Protein 9FSA (pdb70)

Foldseek 3Di:
DEAEADPLLPDDQDDQQDGQEAEEWFPQADVLLVVL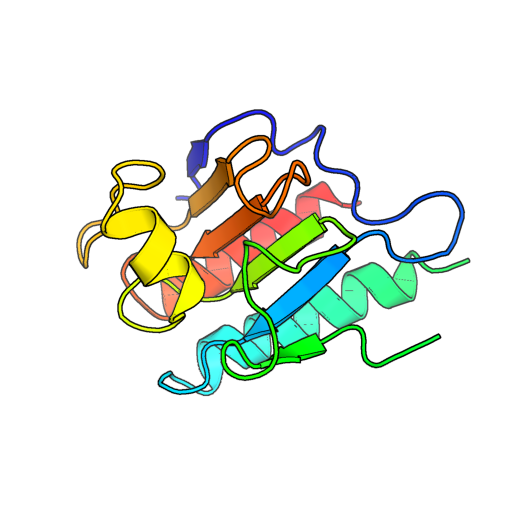VVVLVVLSNVSRCDDHSYDYLVVDDLQPDPGEYEYGEALSGHVNNVVCCVVPLDPAELPFAQYFHWRQCSRNRYIYTYQYHNDSVSSSVSSVVSSVSSD

B-factor: mean 23.57, std 13.66, range [2.64, 78.78]

Nearest PDB structures (foldseek):
  9fsa-assembly1_A-2  TM=9.967E-01  e=7.582E-29  Methanococcus voltae
  4kq6-assembly1_E  TM=4.649E-01  e=7.414E+00  Nakaseomyces glabratus CBS 138
  6qgr-assembly1_G  TM=4.355E-01  e=7.414E+00  Methanosarcina barkeri MS

Secondary structure (DSSP, 8-state):
--EEES-STT--SEETTEE-EEEEE-TTS-HHHHHHHHHHHHHHHHT-----SEEETTS--TTT-SSEEEEES-TTT-HHHHHHHTTTS----TT--SEEEEEEEEETTEEEEEEE-SSHHHHHHHHHHHHHHT-

InterPro domains:
  IPR006454 S-layer protein [TIGR01564] (1-576)
  IPR022650 S-layer protein, central domain [PF05123] (115-485)
  IPR022651 S-layer protein, outer domain [PF05124] (30-576)

Sequence (135 aa):
MVEKIGDVEGFKVIDNGEPTADIVVGSTAAAADVVSAANVAAKVGSMMFKAPLAVLDTEVSLDAANKKLILVGGPVANALTKELADAGKIEMTVESPATLAVVAGAANGNDVLVVAGGDRAATAEAANALIEMLL

Structure (mmCIF, N/CA/C/O backbone):
data_9FSA
#
_entry.id   9FSA
#
_cell.length_a   46.340
_cell.length_b   53.268
_cell.length_c   55.627
_cell.angle_alpha   90.000
_cell.angle_beta   90.000
_cell.angle_gamma   90.000
#
_symmetry.space_group_name_H-M   'P 2 21 21'
#
loop_
_entity.id
_entity.type
_entity.pdbx_description
1 polymer 'S-layer protein'
2 water water
#
loop_
_atom_site.group_PDB
_atom_site.id
_atom_site.type_symbol
_atom_site.label_atom_id
_atom_site.label_alt_id
_atom_site.label_comp_id
_atom_site.label_asym_id
_atom_site.label_entity_id
_atom_site.label_seq_id
_atom_site.pdbx_PDB_ins_code
_atom_site.Cartn_x
_atom_site.Cartn_y
_atom_site.Cartn_z
_atom_site.occupancy
_atom_site.B_iso_or_equiv
_atom_site.auth_seq_id
_atom_site.auth_comp_id
_atom_site.auth_asym_id
_atom_site.auth_atom_id
_atom_site.pdbx_PDB_model_num
ATOM 1 N N . MET A 1 1 ? -17.377 -5.155 23.149 1.000 58.161 23 MET A N 1
ATOM 2 C CA . MET A 1 1 ? -18.281 -5.068 21.978 1.000 52.338 23 MET A CA 1
ATOM 3 C C . MET A 1 1 ? -17.975 -6.188 20.990 1.000 50.339 23 MET A C 1
ATOM 4 O O . MET A 1 1 ? -18.850 -7.003 20.702 1.000 51.394 23 MET A O 1
ATOM 12 N N . VAL A 1 2 ? -16.745 -6.205 20.453 1.000 46.730 24 VAL A N 1
ATOM 13 C CA . VAL A 1 2 ? -16.439 -7.049 19.304 1.000 43.228 24 VAL A CA 1
ATOM 14 C C . VAL A 1 2 ? -16.133 -8.468 19.792 1.000 39.127 24 VAL A C 1
ATOM 15 O O . VAL A 1 2 ? -15.090 -8.711 20.391 1.000 35.620 24 VAL A O 1
ATOM 28 N N . GLU A 1 3 ? -17.045 -9.398 19.495 1.000 35.869 25 GLU A N 1
ATOM 29 C CA . GLU A 1 3 ? -16.846 -10.808 19.779 1.000 33.523 25 GLU A CA 1
ATOM 30 C C . GLU A 1 3 ? -15.951 -11.413 18.715 1.000 31.168 25 GLU A C 1
ATOM 31 O O . GLU A 1 3 ? -16.341 -11.418 17.550 1.000 32.547 25 GLU A O 1
ATOM 43 N N . LYS A 1 4 ? -14.804 -11.956 19.136 1.000 29.155 26 LYS A N 1
ATOM 44 C CA . LYS A 1 4 ? -13.921 -12.680 18.240 1.000 30.361 26 LYS A CA 1
ATOM 45 C C . LYS A 1 4 ? -14.205 -14.176 18.345 1.000 28.222 26 LYS A C 1
ATOM 46 O O . LYS A 1 4 ? -13.695 -14.837 19.247 1.000 28.062 26 LYS A O 1
ATOM 65 N N . ILE A 1 5 ? -15.018 -14.696 17.415 1.000 25.799 27 ILE A N 1
ATOM 66 C CA . ILE A 1 5 ? -15.338 -16.112 17.355 1.000 22.771 27 ILE A CA 1
ATOM 67 C C . ILE A 1 5 ? -14.394 -16.782 16.363 1.000 23.754 27 ILE A C 1
ATOM 68 O O . ILE A 1 5 ? -14.203 -16.315 15.241 1.000 22.496 27 ILE A O 1
ATOM 84 N N . GLY A 1 6 ? -13.815 -17.900 16.779 1.000 22.959 28 GLY A N 1
ATOM 85 C CA . GLY A 1 6 ? -12.807 -18.564 15.978 1.000 22.668 28 GLY A CA 1
ATOM 86 C C . GLY A 1 6 ? -11.445 -17.891 16.117 1.000 23.321 28 GLY A C 1
ATOM 87 O O . GLY A 1 6 ? -11.236 -17.031 16.973 1.000 22.097 28 GLY A O 1
ATOM 91 N N . ASP A 1 7 ? -10.514 -18.321 15.264 1.000 25.722 29 ASP A N 1
ATOM 92 C CA . ASP A 1 7 ? -9.177 -17.758 15.234 1.000 26.325 29 ASP A CA 1
ATOM 93 C C . ASP A 1 7 ? -9.171 -16.617 14.218 1.000 27.210 29 ASP A C 1
ATOM 94 O O . ASP A 1 7 ? -8.814 -16.807 13.045 1.000 24.373 29 ASP A O 1
ATOM 103 N N . VAL A 1 8 ? -9.566 -15.429 14.702 1.000 26.452 30 VAL A N 1
ATOM 104 C CA . VAL A 1 8 ? -9.663 -14.257 13.854 1.000 27.004 30 VAL A CA 1
ATOM 105 C C . VAL A 1 8 ? -8.264 -13.707 13.587 1.000 28.371 30 VAL A C 1
ATOM 106 O O . VAL A 1 8 ? -7.965 -13.285 12.476 1.0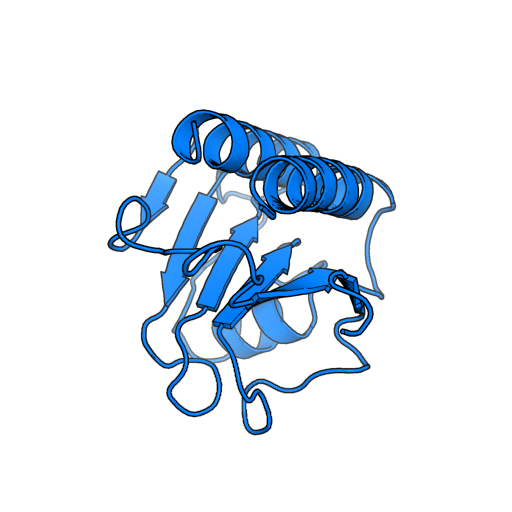00 25.767 30 VAL A O 1
ATOM 119 N N . GLU A 1 9 ? -7.415 -13.703 14.616 1.000 31.347 31 GLU A N 1
ATOM 120 C CA . GLU A 1 9 ? -6.051 -13.213 14.492 1.000 32.530 31 GLU A CA 1
ATOM 121 C C . GLU A 1 9 ? -5.286 -14.000 13.426 1.000 31.834 31 GLU A C 1
ATOM 122 O O . GLU A 1 9 ? -4.390 -13.450 12.780 1.000 29.806 31 GLU A O 1
ATOM 134 N N . GLY A 1 10 ? -5.633 -15.288 13.257 1.000 28.256 32 GLY A N 1
ATOM 135 C CA . GLY A 1 10 ? -4.981 -16.138 12.273 1.000 28.771 32 GLY A CA 1
ATOM 136 C C . GLY A 1 10 ? -5.514 -15.969 10.849 1.000 29.263 32 GLY A C 1
ATOM 137 O O . GLY A 1 10 ? -4.890 -16.447 9.903 1.000 29.151 32 GLY A O 1
ATOM 141 N N . PHE A 1 11 ? -6.669 -15.304 10.694 1.000 28.737 33 PHE A N 1
ATOM 142 C CA . PHE A 1 11 ? -7.247 -15.066 9.382 1.000 27.107 33 PHE A CA 1
ATOM 143 C C . PHE A 1 11 ? -6.364 -14.097 8.597 1.000 26.729 33 PHE A C 1
ATOM 144 O O . PHE A 1 11 ? -6.353 -12.898 8.859 1.000 25.338 33 PHE A O 1
ATOM 161 N N . LYS A 1 12 ? -5.606 -14.633 7.643 1.000 27.095 34 LYS A N 1
ATOM 162 C CA . LYS A 1 12 ? -4.738 -13.818 6.812 1.000 29.696 34 LYS A CA 1
ATOM 163 C C . LYS A 1 12 ? -5.524 -13.258 5.626 1.000 29.406 34 LYS A C 1
ATOM 164 O O . LYS A 1 12 ? -6.130 -14.006 4.862 1.000 27.334 34 LYS A O 1
ATOM 183 N N . VAL A 1 13 ? -5.475 -11.927 5.455 1.000 29.935 35 VAL A N 1
ATOM 184 C CA . VAL A 1 13 ? -6.092 -11.291 4.295 1.000 29.477 35 VAL A CA 1
ATOM 185 C C . VAL A 1 13 ? -5.062 -11.015 3.203 1.000 29.763 35 VAL A C 1
ATOM 186 O O . VAL A 1 13 ? -5.447 -10.782 2.064 1.000 27.428 35 VAL A O 1
ATOM 199 N N . ILE A 1 14 ? -3.770 -11.014 3.556 1.000 33.171 36 ILE A N 1
ATOM 200 C CA . ILE A 1 14 ? -2.705 -10.777 2.590 1.000 36.052 36 ILE A CA 1
ATOM 201 C C . ILE A 1 14 ? -1.699 -11.916 2.690 1.000 38.123 36 ILE A C 1
ATOM 202 O O . ILE A 1 14 ? -1.361 -12.352 3.784 1.000 42.168 36 ILE A O 1
ATOM 218 N N . ASP A 1 15 ? -1.256 -12.391 1.529 1.000 43.624 37 ASP A N 1
ATOM 219 C CA . ASP A 1 15 ? -0.154 -13.333 1.435 1.000 50.526 37 ASP A CA 1
ATOM 220 C C . ASP A 1 15 ? 0.886 -12.698 0.524 1.000 52.352 37 ASP A C 1
ATOM 221 O O . ASP A 1 15 ? 0.639 -12.548 -0.671 1.000 51.261 37 ASP A O 1
ATOM 230 N N . ASN A 1 16 ? 2.021 -12.304 1.120 1.000 55.212 38 ASN A N 1
ATOM 231 C CA . ASN A 1 16 ? 2.949 -11.387 0.483 1.000 56.991 38 ASN A CA 1
ATOM 232 C C . ASN A 1 16 ? 2.224 -10.055 0.318 1.000 56.986 38 ASN A C 1
ATOM 233 O O . ASN A 1 16 ? 1.866 -9.398 1.303 1.000 53.401 38 ASN A O 1
ATOM 242 N N . GLY A 1 17 ? 1.986 -9.676 -0.942 1.000 55.172 39 GLY A N 1
ATOM 243 C CA . GLY A 1 17 ? 1.294 -8.438 -1.232 1.000 54.071 39 GLY A CA 1
ATOM 244 C C . GLY A 1 17 ? 0.142 -8.631 -2.206 1.000 51.976 39 GLY A C 1
ATOM 245 O O . GLY A 1 17 ? -0.146 -7.756 -3.016 1.000 51.099 39 GLY A O 1
ATOM 249 N N . GLU A 1 18 ? -0.520 -9.787 -2.099 1.000 51.999 40 GLU A N 1
ATOM 250 C CA . GLU A 1 18 ? -1.627 -10.120 -2.978 1.000 51.771 40 GLU A CA 1
ATOM 251 C C . GLU A 1 18 ? -2.788 -10.609 -2.121 1.000 47.455 40 GLU A C 1
ATOM 252 O O . GLU A 1 18 ? -2.624 -11.526 -1.325 1.000 46.466 40 GLU A O 1
ATOM 264 N N . PRO A 1 19 ? -3.988 -10.001 -2.254 1.000 40.105 41 PRO A N 1
ATOM 265 C CA . PRO A 1 19 ? -5.089 -10.299 -1.344 1.000 35.888 41 PRO A CA 1
ATOM 266 C C . PRO A 1 19 ? -5.576 -11.740 -1.478 1.000 32.353 41 PRO A C 1
ATOM 267 O O . PRO A 1 19 ? -5.660 -12.285 -2.574 1.000 36.083 41 PRO A O 1
ATOM 278 N N . THR A 1 20 ? -5.902 -12.339 -0.334 1.000 28.910 42 THR A N 1
ATOM 279 C CA . THR A 1 20 ? -6.257 -13.747 -0.253 1.000 26.522 42 THR A CA 1
ATOM 280 C C . THR A 1 20 ? -7.766 -13.937 -0.119 1.000 22.275 42 THR A C 1
ATOM 281 O O . THR A 1 20 ? -8.226 -15.063 0.013 1.000 21.763 42 THR A O 1
ATOM 291 N N . ALA A 1 21 ? -8.534 -12.843 -0.148 1.000 18.980 43 ALA A N 1
ATOM 292 C CA . ALA A 1 21 ? -9.961 -12.932 0.106 1.000 17.076 43 ALA A CA 1
ATOM 293 C C . ALA A 1 21 ? -10.706 -11.923 -0.758 1.000 15.321 43 ALA A C 1
ATOM 294 O O . ALA A 1 21 ? -10.157 -10.880 -1.131 1.000 15.090 43 ALA A O 1
ATOM 301 N N . ASP A 1 22 ? -11.971 -12.252 -1.031 1.000 14.122 44 ASP A N 1
ATOM 302 C CA . ASP A 1 22 ? -12.929 -11.274 -1.520 1.000 14.141 44 ASP A CA 1
ATOM 303 C C . ASP A 1 22 ? -13.560 -10.574 -0.329 1.000 13.324 44 ASP A C 1
ATOM 304 O O . ASP A 1 22 ? -13.621 -11.152 0.753 1.000 12.584 44 ASP A O 1
ATOM 313 N N . ILE A 1 23 ? -13.996 -9.328 -0.548 1.000 11.896 45 ILE A N 1
ATOM 314 C CA . ILE A 1 23 ? -14.847 -8.649 0.405 1.000 11.797 45 ILE A CA 1
ATOM 315 C C . ILE A 1 23 ? -16.264 -8.617 -0.157 1.000 11.753 45 ILE A C 1
ATOM 316 O O . ILE A 1 23 ? -16.559 -7.920 -1.120 1.000 11.420 45 ILE A O 1
ATOM 332 N N . VAL A 1 24 ? -17.144 -9.405 0.448 1.000 11.747 46 VAL A N 1
ATOM 333 C CA . VAL A 1 24 ? -18.473 -9.614 -0.084 1.000 11.878 46 VAL A CA 1
ATOM 334 C C . VAL A 1 24 ? -19.444 -8.692 0.639 1.000 12.160 46 VAL A C 1
ATOM 335 O O . VAL A 1 24 ? -19.626 -8.768 1.851 1.000 11.508 46 VAL A O 1
ATOM 348 N N . VAL A 1 25 ? -20.077 -7.821 -0.144 1.000 12.864 47 VAL A N 1
ATOM 349 C CA . VAL A 1 25 ? -20.987 -6.819 0.372 1.000 13.692 47 VAL A CA 1
ATOM 350 C C . VAL A 1 25 ? -22.423 -7.298 0.207 1.000 13.594 47 VAL A C 1
ATOM 351 O O . VAL A 1 25 ? -22.793 -7.804 -0.845 1.000 14.563 47 VAL A O 1
ATOM 364 N N . GLY A 1 26 ? -23.229 -7.121 1.248 1.000 13.539 48 GLY A N 1
ATOM 365 C CA . GLY A 1 26 ? -24.649 -7.383 1.159 1.000 14.572 48 GLY A CA 1
ATOM 366 C C . GLY A 1 26 ? -25.337 -6.439 0.166 1.000 15.701 48 GLY A C 1
ATOM 367 O O . GLY A 1 26 ? -25.404 -5.225 0.396 1.000 14.817 48 GLY A O 1
ATOM 371 N N . SER A 1 27 ? -25.859 -7.005 -0.925 1.000 18.106 49 SER A N 1
ATOM 372 C CA . SER A 1 27 ? -26.584 -6.252 -1.928 1.000 20.456 49 SER A CA 1
ATOM 373 C C . SER A 1 27 ? -27.935 -5.788 -1.390 1.000 23.912 49 SER A C 1
ATOM 374 O O . SER A 1 27 ? -28.467 -4.793 -1.889 1.000 25.511 49 SER A O 1
ATOM 381 N N . THR A 1 28 ? -28.482 -6.500 -0.391 1.000 26.306 50 THR A N 1
ATOM 382 C CA . THR A 1 28 ? -29.818 -6.211 0.118 1.000 29.827 50 THR A CA 1
ATOM 383 C C . THR A 1 28 ? -29.742 -5.455 1.441 1.000 33.017 50 THR A C 1
ATOM 384 O O . THR A 1 28 ? -30.471 -5.780 2.382 1.000 35.629 50 THR A O 1
ATOM 394 N N . ALA A 1 29 ? -28.851 -4.456 1.504 1.000 30.755 51 ALA A N 1
ATOM 395 C CA . ALA A 1 29 ? -28.405 -3.950 2.788 1.000 34.611 51 ALA A CA 1
ATOM 396 C C . ALA A 1 29 ? -28.271 -2.431 2.739 1.000 37.844 51 ALA A C 1
ATOM 397 O O . ALA A 1 29 ? -28.640 -1.788 1.743 1.000 30.851 51 ALA A O 1
ATOM 404 N N . ALA A 1 30 ? -27.714 -1.920 3.850 1.000 36.370 52 ALA A N 1
ATOM 405 C CA . ALA A 1 30 ? -27.457 -0.511 4.055 1.000 38.581 52 ALA A CA 1
ATOM 406 C C . ALA A 1 30 ? -26.113 -0.133 3.433 1.000 39.401 52 ALA A C 1
ATOM 407 O O . ALA A 1 30 ? -25.183 -0.939 3.362 1.000 37.348 52 ALA A O 1
ATOM 414 N N . ALA A 1 31 ? -26.010 1.136 3.027 1.000 34.930 53 ALA A N 1
ATOM 415 C CA . ALA A 1 31 ? -24.763 1.647 2.512 1.000 36.170 53 ALA A CA 1
ATOM 416 C C . ALA A 1 31 ? -23.735 1.804 3.635 1.000 38.823 53 ALA A C 1
ATOM 417 O O . ALA A 1 31 ? -22.570 2.101 3.358 1.000 38.763 53 ALA A O 1
ATOM 424 N N . ALA A 1 32 ? -24.152 1.616 4.901 1.000 42.597 54 ALA A N 1
ATOM 425 C CA . ALA A 1 32 ? -23.250 1.695 6.041 1.000 46.090 54 ALA A CA 1
ATOM 426 C C . ALA A 1 32 ? -22.328 0.469 6.098 1.000 51.817 54 ALA A C 1
ATOM 427 O O . ALA A 1 32 ? -21.106 0.596 6.179 1.000 44.336 54 ALA A O 1
ATOM 434 N N . ASP A 1 33 ? -22.919 -0.733 6.085 1.000 60.985 55 ASP A N 1
ATOM 435 C CA . ASP A 1 33 ? -22.148 -1.966 6.121 1.000 60.708 55 ASP A CA 1
ATOM 436 C C . ASP A 1 33 ? -21.072 -1.952 5.035 1.000 55.400 55 ASP A C 1
ATOM 437 O O . ASP A 1 33 ? -19.970 -2.459 5.219 1.000 61.919 55 ASP A O 1
ATOM 446 N N . VAL A 1 34 ? -21.367 -1.346 3.901 1.000 44.276 56 VAL A N 1
ATOM 447 C CA . VAL A 1 34 ? -20.404 -1.343 2.816 1.000 47.131 56 VAL A CA 1
ATOM 448 C C . VAL A 1 34 ? -19.489 -0.109 2.844 1.000 37.802 56 VAL A C 1
ATOM 449 O O . VAL A 1 34 ? -18.422 -0.114 2.221 1.000 33.685 56 VAL A O 1
ATOM 462 N N . VAL A 1 35 ? -19.854 0.936 3.591 1.000 29.132 57 VAL A N 1
ATOM 463 C CA . VAL A 1 35 ? -18.835 1.887 3.995 1.000 27.711 57 VAL A CA 1
ATOM 464 C C . VAL A 1 35 ? -17.770 1.148 4.814 1.000 23.797 57 VAL A C 1
ATOM 465 O O . VAL A 1 35 ? -16.567 1.412 4.666 1.000 25.620 57 VAL A O 1
ATOM 478 N N . SER A 1 36 ? -18.228 0.232 5.684 1.000 17.560 58 SER A N 1
ATOM 479 C CA . SER A 1 36 ? -17.336 -0.635 6.433 1.000 15.038 58 SER A CA 1
ATOM 480 C C . SER A 1 36 ? -16.480 -1.416 5.450 1.000 12.901 58 SER A C 1
ATOM 481 O O . SER A 1 36 ? -15.274 -1.554 5.652 1.000 12.164 58 SER A O 1
ATOM 488 N N . ALA A 1 37 ? -17.135 -1.989 4.437 1.000 11.505 59 ALA A N 1
ATOM 489 C CA . ALA A 1 37 ? -16.436 -2.817 3.474 1.000 11.520 59 ALA A CA 1
ATOM 490 C C . ALA A 1 37 ? -15.362 -2.007 2.754 1.000 11.099 59 ALA A C 1
ATOM 491 O O . ALA A 1 37 ? -14.275 -2.523 2.501 1.000 11.369 59 ALA A O 1
ATOM 498 N N . ALA A 1 38 ? -15.678 -0.752 2.410 1.000 11.088 60 ALA A N 1
ATOM 499 C CA . ALA A 1 38 ? -14.730 0.139 1.748 1.000 10.823 60 ALA A CA 1
ATOM 500 C C . ALA A 1 38 ? -13.517 0.455 2.632 1.000 10.533 60 ALA A C 1
ATOM 501 O O . ALA A 1 38 ? -12.386 0.476 2.157 1.000 10.362 60 ALA A O 1
ATOM 508 N N . ASN A 1 39 ? -13.755 0.692 3.925 1.000 10.324 61 ASN A N 1
ATOM 509 C CA . ASN A 1 39 ? -12.679 0.914 4.879 1.000 10.558 61 ASN A CA 1
ATOM 510 C C . ASN A 1 39 ? -11.795 -0.326 5.047 1.000 10.191 61 ASN A C 1
ATOM 511 O O . ASN A 1 39 ? -10.565 -0.248 5.081 1.000 9.861 61 ASN A O 1
ATOM 520 N N . VAL A 1 40 ? -12.424 -1.493 5.091 1.000 10.569 62 VAL A N 1
ATOM 521 C CA . VAL A 1 40 ? -11.686 -2.745 5.162 1.000 10.162 62 VAL A CA 1
ATOM 522 C C . VAL A 1 40 ? -10.832 -2.921 3.912 1.000 10.391 62 VAL A C 1
ATOM 523 O O . VAL A 1 40 ? -9.679 -3.358 4.008 1.000 10.200 62 VAL A O 1
ATOM 536 N N . ALA A 1 41 ? -11.414 -2.606 2.742 1.000 10.752 63 ALA A N 1
ATOM 537 C CA . ALA A 1 41 ? -10.714 -2.738 1.477 1.000 11.106 63 ALA A CA 1
ATOM 538 C C . ALA A 1 41 ? -9.536 -1.780 1.426 1.000 11.911 63 ALA A C 1
ATOM 539 O O . ALA A 1 41 ? -8.507 -2.123 0.853 1.000 11.072 63 ALA A O 1
ATOM 546 N N . ALA A 1 42 ? -9.700 -0.589 2.022 1.000 14.170 64 ALA A N 1
ATOM 547 C CA . ALA A 1 42 ? -8.616 0.381 2.125 1.000 16.162 64 ALA A CA 1
ATOM 548 C C . ALA A 1 42 ? -7.472 -0.204 2.935 1.000 18.720 64 ALA A C 1
ATOM 549 O O . ALA A 1 42 ? -6.320 -0.087 2.524 1.000 20.907 64 ALA A O 1
ATOM 556 N N . LYS A 1 43 ? -7.799 -0.839 4.068 1.000 20.780 65 LYS A N 1
ATOM 557 C CA . LYS A 1 43 ? -6.796 -1.492 4.892 1.000 22.648 65 LYS A CA 1
ATOM 558 C C . LYS A 1 43 ? -6.041 -2.551 4.087 1.000 21.865 65 LYS A C 1
ATOM 559 O O . LYS A 1 43 ? -4.814 -2.577 4.073 1.000 22.916 65 LYS A O 1
ATOM 578 N N . VAL A 1 44 ? -6.772 -3.422 3.404 1.000 22.011 66 VAL A N 1
ATOM 579 C CA . VAL A 1 44 ? -6.149 -4.490 2.644 1.000 24.123 66 VAL A CA 1
ATOM 580 C C . VAL A 1 44 ? -5.216 -3.917 1.574 1.000 24.311 66 VAL A C 1
ATOM 581 O O . VAL A 1 44 ? -4.057 -4.336 1.443 1.000 25.715 66 VAL A O 1
ATOM 594 N N . GLY A 1 45 ? -5.732 -2.947 0.811 1.000 24.637 67 GLY A N 1
ATOM 595 C CA . GLY A 1 45 ? -4.940 -2.286 -0.212 1.000 26.081 67 GLY A CA 1
ATOM 596 C C . GLY A 1 45 ? -3.657 -1.695 0.365 1.000 27.021 67 GLY A C 1
ATOM 597 O O . GLY A 1 45 ? -2.582 -1.835 -0.218 1.000 29.31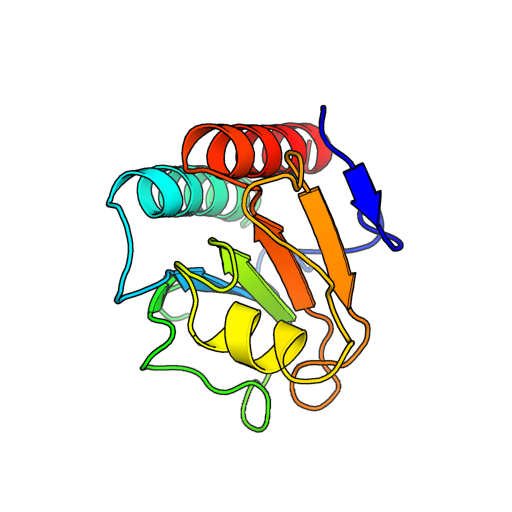0 67 GLY A O 1
ATOM 601 N N . SER A 1 46 ? -3.773 -1.051 1.532 1.000 27.212 68 SER A N 1
ATOM 602 C CA . SER A 1 46 ? -2.606 -0.548 2.239 1.000 27.995 68 SER A CA 1
ATOM 603 C C . SER A 1 46 ? -1.580 -1.665 2.431 1.000 31.846 68 SER A C 1
ATOM 604 O O . SER A 1 46 ? -0.386 -1.463 2.196 1.000 34.601 68 SER A O 1
ATOM 611 N N . MET A 1 47 ? -2.047 -2.863 2.809 1.000 33.441 69 MET A N 1
ATOM 612 C CA . MET A 1 47 ? -1.144 -3.975 3.056 1.000 33.756 69 MET A CA 1
ATOM 613 C C . MET A 1 47 ? -0.761 -4.710 1.763 1.000 35.759 69 MET A C 1
ATOM 614 O O . MET A 1 47 ? -0.092 -5.749 1.816 1.000 36.425 69 MET A O 1
ATOM 628 N N . MET A 1 48 ? -1.214 -4.209 0.606 1.000 39.838 70 MET A N 1
ATOM 629 C CA . MET A 1 48 ? -0.938 -4.868 -0.665 1.000 44.414 70 MET A CA 1
ATOM 630 C C . MET A 1 48 ? 0.394 -4.371 -1.234 1.000 50.574 70 MET A C 1
ATOM 631 O O . MET A 1 48 ? 0.428 -3.474 -2.069 1.000 59.792 70 MET A O 1
ATOM 645 N N . PHE A 1 49 ? 1.504 -4.969 -0.782 1.000 58.417 71 PHE A N 1
ATOM 646 C CA . PHE A 1 49 ? 2.836 -4.763 -1.367 1.000 56.017 71 PHE A CA 1
ATOM 647 C C . PHE A 1 4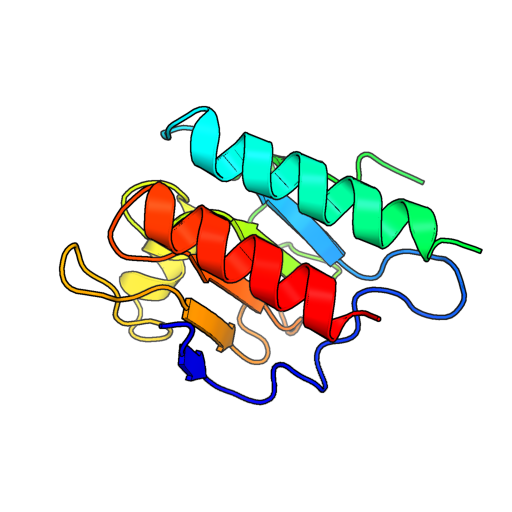9 ? 2.801 -4.878 -2.902 1.000 53.289 71 PHE A C 1
ATOM 648 O O . PHE A 1 49 ? 2.933 -3.875 -3.640 1.000 50.745 71 PHE A O 1
ATOM 665 N N . LYS A 1 65 ? -5.598 -7.299 -10.093 1.000 43.127 492 LYS A N 1
ATOM 666 C CA . LYS A 1 65 ? -5.964 -8.738 -10.241 1.000 47.159 492 LYS A CA 1
ATOM 667 C C . LYS A 1 65 ? -7.433 -8.823 -10.654 1.000 45.220 492 LYS A C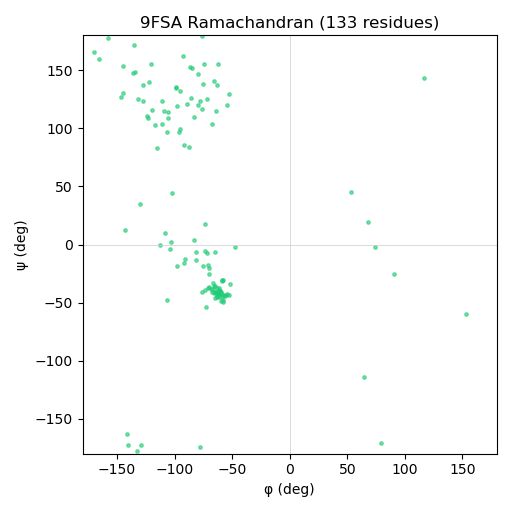 1
ATOM 668 O O . LYS A 1 65 ? -7.765 -9.343 -11.721 1.000 41.720 492 LYS A O 1
ATOM 687 N N . ALA A 1 66 ? -8.290 -8.281 -9.776 1.000 42.259 493 ALA A N 1
ATOM 688 C CA . ALA A 1 66 ? -9.736 -8.299 -9.906 1.000 37.716 493 ALA A CA 1
ATOM 689 C C . ALA A 1 66 ? -10.303 -7.364 -8.838 1.000 37.507 493 ALA A C 1
ATOM 690 O O . ALA A 1 66 ? -9.587 -6.972 -7.911 1.000 39.953 493 ALA A O 1
ATOM 697 N N . PRO A 1 67 ? -11.597 -6.969 -8.905 1.000 32.745 494 PRO A N 1
ATOM 698 C CA . PRO A 1 67 ? -12.221 -6.268 -7.784 1.000 27.575 494 PRO A CA 1
ATOM 699 C C . PRO A 1 67 ? -12.077 -7.054 -6.476 1.000 23.451 494 PRO A C 1
ATOM 700 O O . PRO A 1 67 ? -12.519 -8.198 -6.369 1.000 22.030 494 PRO A O 1
ATOM 711 N N . LEU A 1 68 ? -11.428 -6.425 -5.492 1.000 19.373 495 LEU A N 1
ATOM 712 C CA . LEU A 1 68 ? -11.324 -6.957 -4.142 1.000 18.268 495 LEU A CA 1
ATOM 713 C C . LEU A 1 68 ? -12.717 -7.075 -3.518 1.000 16.841 495 LEU A C 1
ATOM 714 O O . LEU A 1 68 ? -13.018 -8.024 -2.792 1.000 15.393 495 LEU A O 1
ATOM 730 N N . ALA A 1 69 ? -13.549 -6.062 -3.761 1.000 14.591 496 ALA A N 1
ATOM 731 C CA . ALA A 1 69 ? -14.898 -6.011 -3.231 1.000 13.437 496 ALA A CA 1
ATOM 732 C C . ALA A 1 69 ? -15.842 -6.477 -4.328 1.000 12.515 496 ALA A C 1
ATOM 733 O O . ALA A 1 69 ? -15.724 -6.053 -5.473 1.000 11.503 496 ALA A O 1
ATOM 740 N N . VAL A 1 70 ? -16.780 -7.347 -3.936 1.000 12.075 497 VAL A N 1
ATOM 741 C CA . VAL A 1 70 ? -17.831 -7.863 -4.798 1.000 11.406 497 VAL A CA 1
ATOM 742 C C . VAL A 1 70 ? -19.148 -7.818 -4.037 1.000 11.231 497 VAL A C 1
ATOM 743 O O . VAL A 1 70 ? -19.170 -7.538 -2.833 1.000 12.612 497 VAL A O 1
ATOM 756 N N . LEU A 1 71 ? -20.244 -8.094 -4.731 1.000 10.490 498 LEU A N 1
ATOM 757 C CA . LEU A 1 71 ? -21.538 -8.236 -4.078 1.000 10.872 498 LEU A CA 1
ATOM 758 C C . LEU A 1 71 ? -21.799 -9.704 -3.735 1.000 10.791 498 LEU A C 1
ATOM 759 O O . LEU A 1 71 ? -21.193 -10.612 -4.294 1.000 9.427 498 LEU A O 1
ATOM 775 N N . ASP A 1 72 ? -22.752 -9.927 -2.823 1.000 11.181 499 ASP A N 1
ATOM 776 C CA . ASP A 1 72 ? -23.130 -11.267 -2.408 1.000 11.592 499 ASP A CA 1
ATOM 777 C C . ASP A 1 72 ? -23.946 -11.982 -3.493 1.000 11.942 499 ASP A C 1
ATOM 778 O O . ASP A 1 72 ? -24.270 -13.157 -3.349 1.000 11.679 499 ASP A O 1
ATOM 787 N N . THR A 1 73 ? -24.286 -11.272 -4.573 1.000 12.332 500 THR A N 1
ATOM 788 C CA . THR A 1 73 ? -24.973 -11.889 -5.702 1.000 12.663 500 THR A CA 1
ATOM 789 C C . THR A 1 73 ? -23.979 -12.402 -6.739 1.000 12.779 500 THR A C 1
ATOM 790 O O . THR A 1 73 ? -24.384 -13.136 -7.634 1.000 11.790 500 THR A O 1
ATOM 800 N N . GLU A 1 74 ? -22.701 -12.004 -6.612 1.000 14.275 501 GLU A N 1
ATOM 801 C CA . GLU A 1 74 ? -21.682 -12.328 -7.600 1.000 16.232 501 GLU A CA 1
ATOM 802 C C . GLU A 1 74 ? -20.759 -13.435 -7.108 1.000 16.513 501 GLU A C 1
ATOM 803 O O . GLU A 1 74 ? -19.904 -13.875 -7.873 1.000 16.202 501 GLU A O 1
ATOM 815 N N . VAL A 1 75 ? -20.935 -13.889 -5.850 1.000 16.160 502 VAL A N 1
ATOM 816 C CA . VAL A 1 75 ? -20.131 -14.973 -5.310 1.000 16.076 502 VAL A CA 1
ATOM 817 C C . VAL A 1 75 ? -21.038 -15.972 -4.586 1.000 15.953 502 VAL A C 1
ATOM 818 O O . VAL A 1 75 ? -22.075 -15.613 -4.057 1.000 15.854 502 VAL A O 1
ATOM 831 N N . SER A 1 76 ? -20.641 -17.247 -4.623 1.000 15.838 503 SER A N 1
ATOM 832 C CA . SER A 1 76 ? -21.226 -18.302 -3.801 1.000 15.912 503 SER A CA 1
ATOM 833 C C . SER A 1 76 ? -20.136 -18.928 -2.931 1.000 15.670 503 SER A C 1
ATOM 834 O O . SER A 1 76 ? -18.958 -18.917 -3.276 1.000 14.248 503 SER A O 1
ATOM 841 N N . LEU A 1 77 ? -20.547 -19.517 -1.805 1.000 16.979 504 LEU A N 1
ATOM 842 C CA . LEU A 1 77 ? -19.630 -20.234 -0.927 1.000 17.141 504 LEU A CA 1
ATOM 843 C C . LEU A 1 77 ? -19.105 -21.485 -1.622 1.000 16.069 504 LEU A C 1
ATOM 844 O O . LEU A 1 77 ? -17.937 -21.803 -1.475 1.000 13.429 504 LEU A O 1
ATOM 860 N N . ASP A 1 78 ? -19.964 -22.174 -2.388 1.000 18.013 505 ASP A N 1
ATOM 861 C CA . ASP A 1 78 ? -19.582 -23.427 -3.037 1.000 19.434 505 ASP A CA 1
ATOM 862 C C . ASP A 1 78 ? -18.591 -23.216 -4.175 1.000 16.856 505 ASP A C 1
ATOM 863 O O . ASP A 1 78 ? -17.924 -24.167 -4.567 1.000 15.524 505 ASP A O 1
ATOM 872 N N . ALA A 1 79 ? -18.520 -21.990 -4.711 1.000 16.251 506 ALA A N 1
ATOM 873 C CA . ALA A 1 79 ? -17.687 -21.700 -5.870 1.000 15.326 506 ALA A CA 1
ATOM 874 C C . ALA A 1 79 ? -16.510 -20.781 -5.531 1.000 14.517 506 ALA A C 1
ATOM 875 O O . ALA A 1 79 ? -15.707 -20.479 -6.400 1.000 14.203 506 ALA A O 1
ATOM 882 N N . ALA A 1 80 ? -16.370 -20.351 -4.274 1.000 13.761 507 ALA A N 1
ATOM 883 C CA . ALA A 1 80 ? -15.279 -19.469 -3.904 1.000 14.243 507 ALA A CA 1
ATOM 884 C C . ALA A 1 80 ? -13.942 -20.164 -4.122 1.000 14.788 507 ALA A C 1
ATOM 885 O O . ALA A 1 80 ? -13.779 -21.321 -3.769 1.000 15.200 507 ALA A O 1
ATOM 892 N N . ASN A 1 81 ? -12.974 -19.431 -4.678 1.000 16.768 508 ASN A N 1
ATOM 893 C CA . ASN A 1 81 ? -11.637 -19.962 -4.890 1.000 17.784 508 ASN A CA 1
ATOM 894 C C . ASN A 1 81 ? -10.656 -19.322 -3.916 1.000 16.520 508 ASN A C 1
ATOM 895 O O . ASN A 1 81 ? -9.452 -19.497 -4.070 1.000 16.089 508 ASN A O 1
ATOM 904 N N . LYS A 1 82 ? -11.173 -18.576 -2.925 1.000 16.186 509 LYS A N 1
ATOM 905 C CA . LYS A 1 82 ? -10.342 -17.891 -1.949 1.000 14.749 509 LYS A CA 1
ATOM 906 C C . LYS A 1 82 ? -11.190 -17.621 -0.707 1.000 14.115 509 LYS A C 1
ATOM 907 O O . LYS A 1 82 ? -12.388 -17.915 -0.684 1.000 13.425 509 LYS A O 1
ATOM 926 N N . LYS A 1 83 ? -10.560 -17.038 0.316 1.000 13.469 510 LYS A N 1
ATOM 927 C CA . LYS A 1 83 ? -11.268 -16.659 1.529 1.000 12.819 510 LYS A CA 1
ATOM 928 C C . LYS A 1 83 ? -12.326 -15.609 1.202 1.000 11.697 510 LYS A C 1
ATOM 929 O O . LYS A 1 83 ? -12.239 -14.892 0.210 1.000 11.735 510 LYS A O 1
ATOM 948 N N . LEU A 1 84 ? -13.348 -15.541 2.053 1.000 10.607 511 LEU A N 1
ATOM 949 C CA . LEU A 1 84 ? -14.424 -14.572 1.898 1.000 9.913 511 LEU A CA 1
ATOM 950 C C . LEU A 1 84 ? -14.592 -13.806 3.210 1.000 9.172 511 LEU A C 1
ATOM 951 O O . LEU A 1 84 ? -14.781 -14.414 4.269 1.000 8.673 511 LEU A O 1
ATOM 967 N N . ILE A 1 85 ? -14.490 -12.476 3.125 1.000 8.725 512 ILE A N 1
ATOM 968 C CA . ILE A 1 85 ? -14.860 -11.589 4.213 1.000 8.285 512 ILE A CA 1
ATOM 969 C C . ILE A 1 85 ? -16.288 -11.123 3.960 1.000 8.287 512 ILE A C 1
ATOM 970 O O . ILE A 1 85 ? -16.536 -10.245 3.123 1.000 8.973 512 ILE A O 1
ATOM 986 N N . LEU A 1 86 ? -17.240 -11.759 4.633 1.000 8.162 513 LEU A N 1
ATOM 987 C CA . LEU A 1 86 ? -18.629 -11.356 4.520 1.000 8.310 513 LEU A CA 1
ATOM 988 C C . LEU A 1 86 ? -18.863 -10.114 5.378 1.000 8.781 513 LEU A C 1
ATOM 989 O O . LEU A 1 86 ? -18.607 -10.140 6.574 1.000 8.495 513 LEU A O 1
ATOM 1005 N N . VAL A 1 87 ? -19.354 -9.037 4.755 1.000 8.880 514 VAL A N 1
ATOM 1006 C CA . VAL A 1 87 ? -19.669 -7.819 5.477 1.000 9.546 514 VAL A CA 1
ATOM 1007 C C . VAL A 1 87 ? -21.189 -7.655 5.530 1.000 9.454 514 VAL A C 1
ATOM 1008 O O . VAL A 1 87 ? -21.840 -7.446 4.515 1.000 9.111 514 VAL A O 1
ATOM 1021 N N . GLY A 1 88 ? -21.747 -7.715 6.734 1.000 9.291 515 GLY A N 1
ATOM 1022 C CA . GLY A 1 88 ? -23.182 -7.670 6.906 1.000 9.758 515 GLY A CA 1
ATOM 1023 C C . GLY A 1 88 ? -23.710 -8.968 7.523 1.000 10.768 515 GLY A C 1
ATOM 1024 O O . GLY A 1 88 ? -23.210 -10.059 7.247 1.000 10.034 515 GLY A O 1
ATOM 1028 N N . GLY A 1 89 ? -24.719 -8.820 8.389 1.000 11.515 516 GLY A N 1
ATOM 1029 C CA . GLY A 1 89 ? -25.351 -9.952 9.029 1.000 12.516 516 GLY A CA 1
ATOM 1030 C C . GLY A 1 89 ? -26.316 -10.658 8.079 1.000 13.153 516 GLY A C 1
ATOM 1031 O O . GLY A 1 89 ? -26.409 -10.341 6.888 1.000 14.531 516 GLY A O 1
ATOM 1035 N N . PRO A 1 90 ? -27.060 -11.651 8.597 1.000 14.330 517 PRO A N 1
ATOM 1036 C CA . PRO A 1 90 ? -28.000 -12.420 7.788 1.000 15.454 517 PRO A CA 1
ATOM 1037 C C . PRO A 1 90 ? -29.056 -11.558 7.128 1.000 16.626 517 PRO A C 1
ATOM 1038 O O . PRO A 1 90 ? -29.509 -11.897 6.048 1.000 18.658 517 PRO A O 1
ATOM 1049 N N . VAL A 1 91 ? -29.433 -10.445 7.765 1.000 18.790 518 VAL A N 1
ATOM 1050 C CA . VAL A 1 91 ? -30.413 -9.545 7.171 1.000 20.154 518 VAL A CA 1
ATOM 1051 C C . VAL A 1 91 ? -29.787 -8.728 6.031 1.000 19.238 518 VAL A C 1
ATOM 1052 O O . VAL A 1 91 ? -30.519 -8.162 5.213 1.000 18.637 518 VAL A O 1
ATOM 1065 N N . ALA A 1 92 ? -28.438 -8.648 6.007 1.000 18.923 519 ALA A N 1
ATOM 1066 C CA . ALA A 1 92 ? -27.708 -7.775 5.084 1.000 18.354 519 ALA A CA 1
ATOM 1067 C C . ALA A 1 92 ? -27.036 -8.566 3.964 1.000 17.259 519 ALA A C 1
ATOM 1068 O O . ALA A 1 92 ? -27.142 -8.170 2.806 1.000 17.713 519 ALA A O 1
ATOM 1075 N N . ASN A 1 93 ? -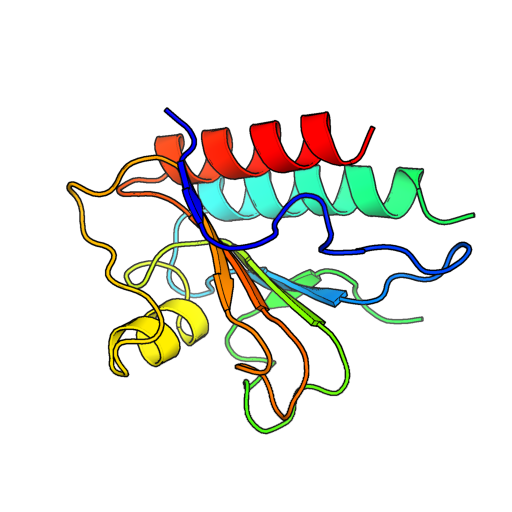26.337 -9.652 4.332 1.000 16.015 520 ASN A N 1
ATOM 1076 C CA . ASN A 1 93 ? -25.503 -10.395 3.406 1.000 15.027 520 ASN A CA 1
ATOM 1077 C C . ASN A 1 93 ? -26.155 -11.756 3.159 1.000 13.909 520 ASN A C 1
ATOM 1078 O O . ASN A 1 93 ? -26.379 -12.519 4.088 1.000 13.142 520 ASN A O 1
ATOM 1087 N N . ALA A 1 94 ? -26.428 -12.063 1.894 1.000 13.562 521 ALA A N 1
ATOM 1088 C CA . ALA A 1 94 ? -27.070 -13.311 1.514 1.000 13.095 521 ALA A CA 1
ATOM 1089 C C . ALA A 1 94 ? -26.211 -14.502 1.916 1.000 12.718 521 ALA A C 1
ATOM 1090 O O . ALA A 1 94 ? -26.744 -15.527 2.340 1.000 14.103 521 ALA A O 1
ATOM 1097 N N . LEU A 1 95 ? -24.885 -14.370 1.795 1.000 12.031 522 LEU A N 1
ATOM 1098 C CA . LEU A 1 95 ? -23.974 -15.446 2.166 1.000 12.101 522 LEU A CA 1
ATOM 1099 C C . LEU A 1 95 ? -23.943 -15.618 3.689 1.000 12.237 522 LEU A C 1
ATOM 1100 O O . LEU A 1 95 ? -23.881 -16.746 4.179 1.000 11.729 522 LEU A O 1
ATOM 1116 N N . THR A 1 96 ? -24.015 -14.511 4.435 1.000 12.191 523 THR A N 1
ATOM 1117 C CA . THR A 1 96 ? -24.110 -14.598 5.877 1.000 14.262 523 THR A CA 1
ATOM 1118 C C . THR A 1 96 ? -25.406 -15.297 6.289 1.000 15.782 523 THR A C 1
ATOM 1119 O O . THR A 1 96 ? -25.429 -16.044 7.267 1.000 15.893 523 THR A O 1
ATOM 1129 N N . LYS A 1 97 ? -26.497 -15.035 5.564 1.000 19.585 524 LYS A N 1
ATOM 1130 C CA . LYS A 1 97 ? -27.759 -15.703 5.843 1.000 22.390 524 LYS A CA 1
ATOM 1131 C C . LYS A 1 97 ? -27.631 -17.196 5.565 1.000 22.723 524 LYS A C 1
ATOM 1132 O O . LYS A 1 97 ? -28.072 -18.011 6.374 1.000 21.636 524 LYS A O 1
ATOM 1151 N N . GLU A 1 98 ? -27.034 -17.555 4.422 1.000 22.934 525 GLU A N 1
ATOM 1152 C CA . GLU A 1 98 ? -26.798 -18.957 4.107 1.000 23.879 525 GLU A CA 1
ATOM 1153 C C . GLU A 1 98 ? -26.023 -19.626 5.241 1.000 22.420 525 GLU A C 1
ATOM 1154 O O . GLU A 1 98 ? -26.316 -20.762 5.623 1.000 24.937 525 GLU A O 1
ATOM 1166 N N . LEU A 1 99 ? -25.005 -18.948 5.772 1.000 20.171 526 LEU A N 1
ATOM 1167 C CA . LEU A 1 99 ? -24.256 -19.509 6.880 1.000 21.419 526 LEU A CA 1
ATOM 1168 C C . LEU A 1 99 ? -25.141 -19.610 8.125 1.000 22.332 526 LEU A C 1
ATOM 1169 O O . LEU A 1 99 ? -24.982 -20.516 8.923 1.000 22.571 526 LEU A O 1
ATOM 1185 N N . ALA A 1 100 ? -26.074 -18.665 8.302 1.000 25.278 527 ALA A N 1
ATOM 1186 C CA . ALA A 1 100 ? -26.972 -18.676 9.451 1.000 25.391 527 ALA A CA 1
ATOM 1187 C C . ALA A 1 100 ? -28.035 -19.764 9.307 1.000 25.321 527 ALA A C 1
ATOM 1188 O O . ALA A 1 100 ? -28.371 -20.429 10.276 1.000 23.161 527 ALA A O 1
ATOM 1195 N N . ASP A 1 101 ? -28.550 -19.950 8.093 1.000 26.760 528 ASP A N 1
ATOM 1196 C CA . ASP A 1 101 ? -29.524 -20.993 7.827 1.000 29.779 528 ASP A CA 1
ATOM 1197 C C . ASP A 1 101 ? -28.858 -22.366 7.816 1.000 29.439 528 ASP A C 1
ATOM 1198 O O . ASP A 1 101 ? -29.440 -23.310 7.295 1.000 35.973 528 ASP A O 1
ATOM 1207 N N . ALA A 1 102 ? -27.646 -22.479 8.375 1.000 27.017 529 ALA A N 1
ATOM 1208 C CA . ALA A 1 102 ? -26.954 -23.758 8.420 1.000 25.702 529 ALA A CA 1
ATOM 1209 C C . ALA A 1 102 ? -26.170 -23.935 9.720 1.000 25.010 529 ALA A C 1
ATOM 1210 O O . ALA A 1 102 ? -25.342 -24.847 9.795 1.000 25.195 529 ALA A O 1
ATOM 1217 N N . GLY A 1 103 ? -26.413 -23.076 10.729 1.000 22.629 530 GLY A N 1
ATOM 1218 C CA . GLY A 1 103 ? -25.796 -23.233 12.037 1.000 23.094 530 GLY A CA 1
ATOM 1219 C C . GLY A 1 103 ? -24.313 -22.859 12.093 1.000 23.915 530 GLY A C 1
ATOM 1220 O O . GLY A 1 103 ? -23.718 -22.898 13.165 1.000 21.805 530 GLY A O 1
ATOM 1224 N N . LYS A 1 104 ? -23.708 -22.464 10.961 1.000 26.735 531 LYS A N 1
ATOM 1225 C CA . LYS A 1 104 ? -22.314 -22.040 10.971 1.000 27.211 531 LYS A CA 1
ATOM 1226 C C . LYS A 1 104 ? -22.166 -20.751 11.783 1.000 26.142 531 LYS A C 1
ATOM 1227 O O . LYS A 1 104 ? -21.171 -20.569 12.486 1.000 26.084 531 LYS A O 1
ATOM 1246 N N . ILE A 1 105 ? -23.175 -19.875 11.712 1.000 25.443 532 ILE A N 1
ATOM 1247 C CA . ILE A 1 105 ? -23.221 -18.670 12.530 1.000 25.784 532 ILE A CA 1
ATOM 1248 C C . ILE A 1 105 ? -24.635 -18.523 13.081 1.000 24.984 532 ILE A C 1
ATOM 1249 O O . ILE A 1 105 ? -25.603 -18.869 12.417 1.000 22.844 532 ILE A O 1
ATOM 1265 N N . GLU A 1 106 ? -24.726 -17.968 14.293 1.000 25.625 533 GLU A N 1
ATOM 1266 C CA . GLU A 1 106 ? -25.994 -17.674 14.938 1.000 26.522 533 GLU A CA 1
ATOM 1267 C C . GLU A 1 106 ? -25.990 -16.185 15.263 1.000 24.008 533 GLU A C 1
ATOM 1268 O O . GLU A 1 106 ? -25.223 -15.754 16.128 1.000 22.680 533 GLU A O 1
ATOM 1280 N N . MET A 1 107 ? -26.797 -15.398 14.540 1.000 21.689 534 MET A N 1
ATOM 1281 C CA . MET A 1 107 ? -26.689 -13.950 14.641 1.000 21.687 534 MET A CA 1
ATOM 1282 C C . MET A 1 107 ? -28.069 -13.329 14.470 1.000 20.531 534 MET A C 1
ATOM 1283 O O . MET A 1 107 ? -28.740 -13.578 13.474 1.000 22.390 534 MET A O 1
ATOM 1297 N N . THR A 1 108 ? -28.471 -12.486 15.427 1.000 18.447 535 THR A N 1
ATOM 1298 C CA . THR A 1 108 ? -29.765 -11.809 15.385 1.000 16.185 535 THR A CA 1
ATOM 1299 C C . THR A 1 108 ? -29.585 -10.307 15.598 1.000 14.742 535 THR A C 1
ATOM 1300 O O . THR A 1 108 ? -28.458 -9.823 15.604 1.000 12.202 535 THR A O 1
ATOM 1310 N N . VAL A 1 109 ? -30.708 -9.590 15.736 1.000 14.761 536 VAL A N 1
ATOM 1311 C CA . VAL A 1 109 ? -30.717 -8.175 16.091 1.000 16.320 536 VAL A CA 1
ATOM 1312 C C . VAL A 1 109 ? -30.020 -7.950 17.432 1.000 15.292 536 VAL A C 1
ATOM 1313 O O . VAL A 1 109 ? -29.429 -6.893 17.639 1.000 14.452 536 VAL A O 1
ATOM 1326 N N . GLU A 1 110 ? -30.083 -8.950 18.326 1.000 13.979 537 GLU A N 1
ATOM 1327 C CA . GLU A 1 110 ? -29.486 -8.834 19.643 1.000 13.943 537 GLU A CA 1
ATOM 1328 C C . GLU A 1 110 ? -27.986 -9.120 19.598 1.000 13.317 537 GLU A C 1
ATOM 1329 O O . GLU A 1 110 ? -27.306 -8.985 20.599 1.000 12.003 537 GLU A O 1
ATOM 1341 N N . SER A 1 111 ? -27.466 -9.555 18.446 1.000 13.899 538 SER A N 1
ATOM 1342 C CA . SER A 1 111 ? -26.070 -9.971 18.382 1.000 14.410 538 SER A CA 1
ATOM 1343 C C . SER A 1 111 ? -25.182 -8.730 18.399 1.000 13.430 538 SER A C 1
ATOM 1344 O O . SER A 1 111 ? -25.493 -7.710 17.780 1.000 12.493 538 SER A O 1
ATOM 1351 N N . PRO A 1 112 ? -24.064 -8.765 19.148 1.000 12.772 539 PRO A N 1
ATOM 1352 C CA . PRO A 1 112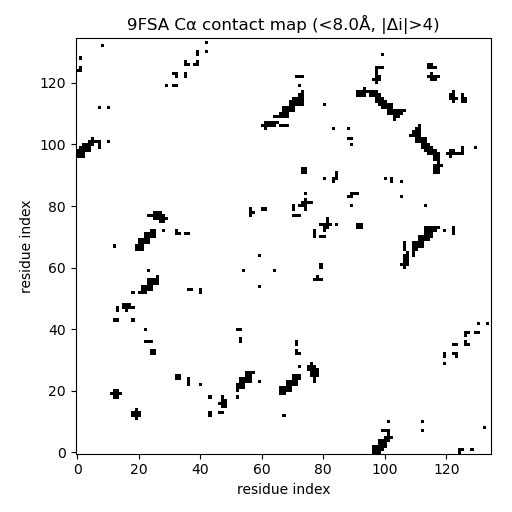 ? -23.123 -7.662 19.124 1.000 13.205 539 PRO A CA 1
ATOM 1353 C C . PRO A 1 112 ? -22.252 -7.640 17.879 1.000 13.434 539 PRO A C 1
ATOM 1354 O O . PRO A 1 112 ? -22.363 -8.502 17.016 1.000 15.149 539 PRO A O 1
ATOM 1365 N N . ALA A 1 113 ? -21.387 -6.624 17.819 1.000 14.521 540 ALA A N 1
ATOM 1366 C CA . ALA A 1 113 ? -20.311 -6.548 16.846 1.000 15.414 540 ALA A CA 1
ATOM 1367 C C . ALA A 1 113 ? -19.505 -7.844 16.900 1.000 15.410 540 ALA A C 1
ATOM 1368 O O . ALA A 1 113 ? -19.118 -8.288 17.972 1.000 15.637 540 ALA A O 1
ATOM 1375 N N . THR A 1 114 ? -19.287 -8.455 15.730 1.000 14.587 541 THR A N 1
ATOM 1376 C CA . THR A 1 114 ? -18.742 -9.801 15.680 1.000 14.718 541 THR A CA 1
ATOM 1377 C C . THR A 1 114 ? -17.812 -9.983 14.488 1.000 14.195 541 THR A C 1
ATOM 1378 O O . THR A 1 114 ? -18.145 -9.620 13.354 1.000 13.886 541 THR A O 1
ATOM 1388 N N . LEU A 1 115 ? -16.632 -10.534 14.803 1.000 13.950 542 LEU A N 1
ATOM 1389 C CA . LEU A 1 115 ? -15.695 -11.066 13.835 1.000 14.225 542 LEU A CA 1
ATOM 1390 C C . LEU A 1 115 ? -15.664 -12.578 14.021 1.000 14.547 542 LEU A C 1
ATOM 1391 O O . LEU A 1 115 ? -15.085 -13.070 14.986 1.000 15.325 542 LEU A O 1
ATOM 1407 N N . ALA A 1 116 ? -16.320 -13.304 13.108 1.000 13.851 543 ALA A N 1
ATOM 1408 C CA . ALA A 1 116 ? -16.548 -14.731 13.275 1.000 13.374 543 ALA A CA 1
ATOM 1409 C C . ALA A 1 116 ? -15.902 -15.497 12.129 1.000 12.895 543 ALA A C 1
ATOM 1410 O O . ALA A 1 116 ? -16.312 -15.334 10.984 1.000 12.269 543 ALA A O 1
ATOM 1417 N N . VAL A 1 117 ? -14.903 -16.329 12.453 1.000 12.438 544 VAL A N 1
ATOM 1418 C CA . VAL A 1 117 ? -14.262 -17.179 11.467 1.000 12.005 544 VAL A CA 1
ATOM 1419 C C . VAL A 1 117 ? -15.014 -18.497 11.389 1.000 12.294 544 VAL A C 1
ATOM 1420 O O . VAL A 1 117 ? -15.080 -19.223 12.373 1.000 13.913 544 VAL A O 1
ATOM 1433 N N . VAL A 1 118 ? -15.526 -18.817 10.201 1.000 12.227 545 VAL A N 1
ATOM 1434 C CA . VAL A 1 118 ? -16.048 -20.137 9.903 1.000 12.508 545 VAL A CA 1
ATOM 1435 C C . VAL A 1 118 ? -15.035 -20.848 9.009 1.000 12.838 545 VAL A C 1
ATOM 1436 O O . VAL A 1 118 ? -14.801 -20.440 7.881 1.000 12.679 545 VAL A O 1
ATOM 1449 N N . ALA A 1 119 ? -14.423 -21.923 9.524 1.000 13.409 546 ALA A N 1
ATOM 1450 C CA . ALA A 1 119 ? -13.386 -22.640 8.779 1.000 13.197 546 ALA A CA 1
ATOM 1451 C C . ALA A 1 119 ? -14.007 -23.408 7.618 1.000 12.376 546 ALA A C 1
ATOM 1452 O O . ALA A 1 119 ? -14.935 -24.200 7.812 1.000 12.342 546 ALA A O 1
ATOM 1459 N N . GLY A 1 120 ? -13.495 -23.147 6.410 1.000 11.926 547 GLY A N 1
ATOM 1460 C CA . GLY A 1 120 ? -13.832 -23.931 5.240 1.000 11.146 547 GLY A CA 1
ATOM 1461 C C . GLY A 1 120 ? -15.283 -23.767 4.791 1.000 11.187 547 GLY A C 1
ATOM 1462 O O . GLY A 1 120 ? -15.753 -24.565 3.996 1.000 11.213 547 GLY A O 1
ATOM 1466 N N . ALA A 1 121 ? -15.975 -22.696 5.202 1.000 11.170 548 ALA A N 1
ATOM 1467 C CA . ALA A 1 121 ? -17.379 -22.545 4.838 1.000 11.529 548 ALA A CA 1
ATOM 1468 C C . ALA A 1 121 ? -17.545 -22.222 3.357 1.000 11.826 548 ALA A C 1
ATOM 1469 O O . ALA A 1 121 ? -18.642 -22.394 2.821 1.000 12.960 548 ALA A O 1
ATOM 1476 N N . ALA A 1 122 ? -16.473 -21.768 2.696 1.000 11.206 549 ALA A N 1
ATOM 1477 C CA . ALA A 1 122 ? -16.566 -21.381 1.296 1.000 11.467 549 ALA A CA 1
ATOM 1478 C C . ALA A 1 122 ? -15.711 -22.309 0.451 1.000 11.619 549 ALA A C 1
ATOM 1479 O O . ALA A 1 122 ? -14.561 -21.966 0.163 1.000 11.754 549 ALA A O 1
ATOM 1486 N N . ASN A 1 123 ? -16.276 -23.484 0.091 1.000 12.521 550 ASN A N 1
ATOM 1487 C CA . ASN A 1 123 ? -15.621 -24.428 -0.807 1.000 12.622 550 ASN A CA 1
ATOM 1488 C C . ASN A 1 123 ? -14.213 -24.746 -0.289 1.000 12.290 550 ASN A C 1
ATOM 1489 O O . ASN A 1 123 ? -13.228 -24.755 -1.045 1.000 11.826 550 ASN A O 1
ATOM 1498 N N . GLY A 1 124 ? -14.133 -24.992 1.024 1.000 12.195 551 GLY A N 1
ATOM 1499 C CA . GLY A 1 124 ? -12.881 -25.323 1.678 1.000 12.600 551 GLY A CA 1
ATOM 1500 C C . GLY A 1 124 ? -12.139 -24.102 2.205 1.000 12.952 551 GLY A C 1
ATOM 1501 O O . GLY A 1 124 ? -11.368 -24.231 3.155 1.000 14.573 551 GLY A O 1
ATOM 1505 N N . ASN A 1 125 ? -12.374 -22.927 1.608 1.000 12.706 552 ASN A N 1
ATOM 1506 C CA . ASN A 1 125 ? -11.737 -21.704 2.065 1.000 12.628 552 ASN A CA 1
ATOM 1507 C C . ASN A 1 125 ? -12.470 -21.158 3.287 1.000 12.159 552 ASN A C 1
ATOM 1508 O O . ASN A 1 125 ? -13.684 -21.279 3.385 1.000 10.946 552 ASN A O 1
ATOM 1517 N N . ASP A 1 126 ? -11.725 -20.534 4.202 1.000 12.870 553 ASP A N 1
ATOM 1518 C CA . ASP A 1 126 ? -12.309 -19.977 5.417 1.000 12.875 553 ASP A CA 1
ATOM 1519 C C . ASP A 1 126 ? -13.080 -18.696 5.109 1.000 12.003 553 ASP A C 1
ATOM 1520 O O . ASP A 1 126 ? -12.816 -18.004 4.132 1.000 10.636 553 ASP A O 1
ATOM 1529 N N . VAL A 1 127 ? -14.043 -18.403 5.981 1.000 11.148 554 VAL A N 1
ATOM 1530 C CA . VAL A 1 127 ? -14.882 -17.220 5.855 1.000 10.812 554 VAL A CA 1
ATOM 1531 C C . VAL A 1 127 ? -14.732 -16.384 7.122 1.000 10.720 554 VAL A C 1
ATOM 1532 O O . VAL A 1 127 ? -14.666 -16.939 8.210 1.000 9.860 554 VAL A O 1
ATOM 1545 N N . LEU A 1 128 ? -14.680 -15.061 6.964 1.000 10.876 555 LEU A N 1
ATOM 1546 C CA . LEU A 1 128 ? -14.689 -14.133 8.086 1.000 11.489 555 LEU A CA 1
ATOM 1547 C C . LEU A 1 128 ? -15.940 -13.275 7.996 1.000 11.274 555 LEU A C 1
ATOM 1548 O O . LEU A 1 128 ? -16.012 -12.349 7.185 1.000 11.496 555 LEU A O 1
ATOM 1564 N N . VAL A 1 129 ? -16.924 -13.598 8.833 1.000 11.301 556 VAL A N 1
ATOM 1565 C CA . VAL A 1 129 ? -18.109 -12.771 8.961 1.000 11.577 556 VAL A CA 1
ATOM 1566 C C . VAL A 1 129 ? -17.761 -11.530 9.779 1.000 11.809 556 VAL A C 1
ATOM 1567 O O . VAL A 1 129 ? -17.395 -11.621 10.944 1.000 11.698 556 VAL A O 1
ATOM 1580 N N . VAL A 1 130 ? -17.873 -10.366 9.133 1.000 12.111 557 VAL A N 1
ATOM 1581 C CA . VAL A 1 130 ? -17.732 -9.076 9.782 1.000 12.111 557 VAL A CA 1
ATOM 1582 C C . VAL A 1 130 ? -19.128 -8.466 9.876 1.000 11.943 557 VAL A C 1
ATOM 1583 O O . VAL A 1 130 ? -19.616 -7.879 8.920 1.000 10.996 557 VAL A O 1
ATOM 1596 N N . ALA A 1 131 ? -19.776 -8.615 11.029 1.000 11.772 558 ALA A N 1
ATOM 1597 C CA . ALA A 1 131 ? -21.165 -8.209 11.141 1.000 12.082 558 ALA A CA 1
ATOM 1598 C C . ALA A 1 131 ? -21.608 -8.136 12.598 1.000 12.633 558 ALA A C 1
ATOM 1599 O O . ALA A 1 131 ? -21.001 -8.729 13.479 1.000 13.002 558 ALA A O 1
ATOM 1606 N N . GLY A 1 132 ? -22.689 -7.392 12.833 1.000 11.945 559 GLY A N 1
ATOM 1607 C CA . GLY A 1 132 ? -23.318 -7.347 14.129 1.000 12.831 559 GLY A CA 1
ATOM 1608 C C . GLY A 1 132 ? -24.837 -7.303 14.016 1.000 13.310 559 GLY A C 1
ATOM 1609 O O . GLY A 1 132 ? -25.398 -7.582 12.964 1.000 12.908 559 GLY A O 1
ATOM 1613 N N . GLY A 1 133 ? -25.498 -6.905 15.107 1.000 14.025 560 GLY A N 1
ATOM 1614 C CA . GLY A 1 133 ? -26.951 -6.853 15.126 1.000 13.704 560 GLY A CA 1
ATOM 1615 C C . GLY A 1 133 ? -27.511 -5.756 14.223 1.000 13.288 560 GLY A C 1
ATOM 1616 O O . GLY A 1 133 ? -28.548 -5.958 13.593 1.000 12.123 560 GLY A O 1
ATOM 1620 N N . ASP A 1 134 ? -26.823 -4.605 14.188 1.000 13.723 561 ASP A N 1
ATOM 1621 C CA . ASP A 1 134 ? -27.238 -3.481 13.362 1.000 13.266 561 ASP A CA 1
ATOM 1622 C C . ASP A 1 134 ? -26.021 -2.953 12.603 1.000 13.553 561 ASP A C 1
ATOM 1623 O O . ASP A 1 134 ? -24.912 -3.488 12.729 1.000 11.816 561 ASP A O 1
ATOM 1632 N N . ARG A 1 135 ? -26.249 -1.882 11.828 1.000 14.161 562 ARG A N 1
ATOM 1633 C CA . ARG A 1 135 ? -25.214 -1.274 11.007 1.000 16.007 562 ARG A CA 1
ATOM 1634 C C . ARG A 1 135 ? -24.027 -0.882 11.880 1.000 14.834 562 ARG A C 1
ATOM 1635 O O . ARG A 1 135 ? -22.878 -1.076 11.497 1.000 13.612 562 ARG A O 1
ATOM 1654 N N . ALA A 1 136 ? -24.319 -0.278 13.044 1.000 13.933 563 ALA A N 1
ATOM 1655 C CA . ALA A 1 136 ? -23.291 0.229 13.930 1.000 13.267 563 ALA A CA 1
ATOM 1656 C C . ALA A 1 136 ? -22.348 -0.890 14.362 1.000 12.067 563 ALA A C 1
ATOM 1657 O O . ALA A 1 136 ? -21.127 -0.710 14.392 1.000 10.462 563 ALA A O 1
ATOM 1664 N N . ALA A 1 137 ? -22.930 -2.051 14.692 1.000 12.478 564 ALA A N 1
ATOM 1665 C CA . ALA A 1 137 ? -22.143 -3.178 15.175 1.000 12.657 564 ALA A CA 1
ATOM 1666 C C . ALA A 1 137 ? -21.255 -3.714 14.056 1.000 11.755 564 ALA A C 1
ATOM 1667 O O . ALA A 1 137 ? -20.104 -4.077 14.323 1.000 11.726 564 ALA A O 1
ATOM 1674 N N . THR A 1 138 ? -21.796 -3.785 12.828 1.000 11.337 565 THR A N 1
ATOM 1675 C CA . THR A 1 138 ? -21.008 -4.197 11.675 1.000 11.279 565 THR A CA 1
ATOM 1676 C C . THR A 1 138 ? -19.809 -3.270 11.509 1.000 11.231 565 THR A C 1
ATOM 1677 O O . THR A 1 138 ? -18.715 -3.717 11.207 1.000 10.520 565 THR A O 1
ATOM 1687 N N . ALA A 1 139 ? -20.036 -1.963 11.654 1.000 12.258 566 ALA A N 1
ATOM 1688 C CA . ALA A 1 139 ? -18.970 -0.987 11.505 1.000 13.115 566 ALA A CA 1
ATOM 1689 C C . ALA A 1 139 ? -17.929 -1.158 12.616 1.000 14.292 566 ALA A C 1
ATOM 1690 O O . ALA A 1 139 ? -16.732 -1.067 12.346 1.000 13.704 566 ALA A O 1
ATOM 1697 N N . GLU A 1 140 ? -18.381 -1.394 13.860 1.000 15.275 567 GLU A N 1
ATOM 1698 C CA . GLU A 1 140 ? -17.463 -1.649 14.965 1.000 17.697 567 GLU A CA 1
ATOM 1699 C C . GLU A 1 140 ? -16.591 -2.87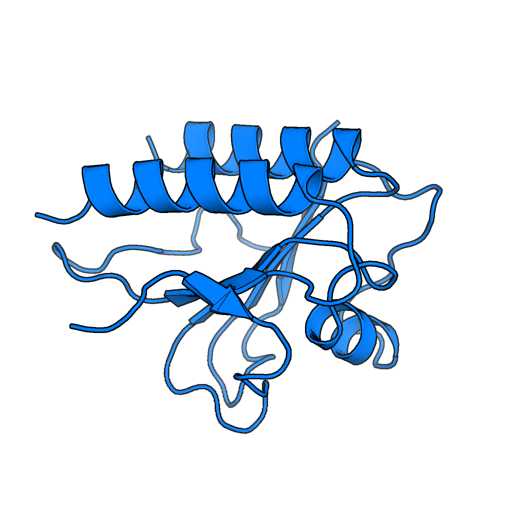5 14.660 1.000 16.366 567 GLU A C 1
ATOM 1700 O O . GLU A 1 140 ? -15.392 -2.863 14.920 1.000 16.038 567 GLU A O 1
ATOM 1712 N N . ALA A 1 141 ? -17.208 -3.960 14.163 1.000 15.007 568 ALA A N 1
ATOM 1713 C CA . ALA A 1 141 ? -16.482 -5.174 13.807 1.000 14.177 568 ALA A CA 1
ATOM 1714 C C . ALA A 1 141 ? -15.452 -4.899 12.707 1.000 13.474 568 ALA A C 1
ATOM 1715 O O . ALA A 1 141 ? -14.337 -5.400 12.782 1.000 12.596 568 ALA A O 1
ATOM 1722 N N . ALA A 1 142 ? -15.819 -4.094 11.699 1.000 12.887 569 ALA A N 1
ATOM 1723 C CA . ALA A 1 142 ? -14.902 -3.761 10.617 1.000 13.888 569 ALA A CA 1
ATOM 1724 C C . ALA A 1 142 ? -13.708 -2.989 11.175 1.000 14.948 569 ALA A C 1
ATOM 1725 O O . ALA A 1 142 ? -12.567 -3.281 10.819 1.000 15.417 569 ALA A O 1
ATOM 1732 N N . ASN A 1 143 ? -13.984 -2.002 12.041 1.000 15.551 570 ASN A N 1
ATOM 1733 C CA . ASN A 1 143 ? -12.944 -1.197 12.678 1.000 16.707 570 ASN A CA 1
ATOM 1734 C C . ASN A 1 143 ? -12.010 -2.067 13.523 1.000 17.710 570 ASN A C 1
ATOM 1735 O O . ASN A 1 143 ? -10.798 -1.852 13.527 1.000 19.086 570 ASN A O 1
ATOM 1744 N N . ALA A 1 144 ? -12.574 -3.046 14.239 1.000 16.887 571 ALA A N 1
ATOM 1745 C CA . ALA A 1 144 ? -11.771 -3.959 15.029 1.000 18.373 571 ALA A CA 1
ATOM 1746 C C . ALA A 1 144 ? -10.883 -4.804 14.119 1.000 20.072 571 ALA A C 1
ATOM 1747 O O . ALA A 1 144 ? -9.722 -5.052 14.449 1.000 22.309 571 ALA A O 1
ATOM 1754 N N . LEU A 1 145 ? -11.426 -5.257 12.982 1.000 20.318 572 LEU A N 1
ATOM 1755 C CA . LEU A 1 145 ? -10.629 -6.004 12.023 1.000 21.455 572 LEU A CA 1
ATOM 1756 C C . LEU A 1 145 ? -9.477 -5.136 11.527 1.000 23.490 572 LEU A C 1
ATOM 1757 O O . LEU A 1 145 ? -8.355 -5.634 11.381 1.000 26.871 572 LEU A O 1
ATOM 1773 N N . ILE A 1 146 ? -9.751 -3.856 11.246 1.000 23.622 573 ILE A N 1
ATOM 1774 C CA . ILE A 1 146 ? -8.714 -2.967 10.741 1.000 25.776 573 ILE A CA 1
ATOM 1775 C C . ILE A 1 146 ? -7.611 -2.811 11.786 1.000 27.327 573 ILE A C 1
ATOM 1776 O O . ILE A 1 146 ? -6.424 -2.863 11.459 1.000 25.924 573 ILE A O 1
ATOM 1792 N N . GLU A 1 147 ? -7.999 -2.614 13.048 1.000 31.060 574 GLU A N 1
ATOM 1793 C CA . GLU A 1 147 ? -7.020 -2.472 14.115 1.000 36.294 574 GLU A CA 1
ATOM 1794 C C . GLU A 1 147 ? -6.186 -3.748 14.237 1.000 38.831 574 GLU A C 1
ATOM 1795 O O . GLU A 1 147 ? -4.979 -3.686 14.463 1.000 38.995 574 GLU A O 1
ATOM 1807 N N . MET A 1 148 ? -6.829 -4.911 14.078 1.000 43.139 575 MET A N 1
ATOM 1808 C CA . MET A 1 148 ? -6.150 -6.186 14.242 1.000 44.949 575 MET A CA 1
ATOM 1809 C C . MET A 1 148 ? -5.161 -6.423 13.099 1.000 47.261 575 MET A C 1
ATOM 1810 O O . MET A 1 148 ? -4.074 -6.947 13.324 1.000 49.566 575 MET A O 1
ATOM 1824 N N . LEU A 1 149 ? -5.513 -6.002 11.878 1.000 47.838 576 LEU A N 1
ATOM 1825 C CA . LEU A 1 149 ? -4.645 -6.183 10.721 1.000 46.269 576 LEU A CA 1
ATOM 1826 C C . LEU A 1 149 ? -3.342 -5.384 10.829 1.000 47.641 576 LEU A C 1
ATOM 1827 O O . LEU A 1 149 ? -2.480 -5.528 9.966 1.000 46.624 576 LEU A O 1
ATOM 1843 N N . LEU A 1 150 ? -3.184 -4.537 11.860 1.000 50.628 577 LEU A N 1
ATOM 1844 C CA . LEU A 1 150 ? -1.997 -3.694 11.998 1.000 49.985 577 LEU A CA 1
ATOM 1845 C C . LEU A 1 150 ? -1.143 -4.131 13.201 1.000 46.200 577 LEU A C 1
ATOM 1846 O O . LEU A 1 150 ? -1.637 -4.914 14.044 1.000 48.417 577 LEU A O 1
#

Solvent-accessible surface area: 6547 Å² total; per-residue (Å²): 106,33,90,114,97,51,101,4,130,31,10,122,3,28,94,119,10,102,31,30,3,17,0,0,14,7,48,108,44,20,76,34,10,50,96,4,1,60,74,0,23,64,28,2,34,85,36,63,203,180,79,100,34,48,25,63,6,100,110,30,48,16,124,77,4,121,59,47,0,1,0,0,0,6,29,135,5,0,41,4,0,98,87,7,25,100,68,47,111,13,147,24,83,134,160,20,59,2,3,0,4,24,9,78,30,20,0,92,61,37,45,0,0,0,0,0,6,15,88,146,60,7,2,34,72,0,1,89,19,1,41,131,34,36,177

Radius of gyration: 12.93 Å; Cα contacts (8 Å, |Δi|>4): 313; chains: 1; bounding box: 34×27×32 Å

Organism: Methanococcus voltae (NCBI:txid2188)